Protein AF-A0A318N7M7-F1 (afdb_monomer_lite)

Organism: Frischella perrara (NCBI:txid1267021)

Radius of gyration: 21.68 Å; chains: 1; bounding box: 73×21×50 Å

pLDDT: mean 77.54, std 12.5, range [42.88, 92.88]

Sequence (132 aa):
MMSNSKFNSTCHQNKDKLSLMNWIRNLVVFAMLWLNIVLVYGVICAHTNELGQDEFYRFLFFLRYPVVIILNSLSLIVAILFSIVSCISLSKAIINRYPSFKSLQIGILIILMLAIGMISRQLFITALGYLG

InterPro domains:
  IPR034804 Fumarate reductase/succinate dehydrogenase, transmembrane subunit [G3DSA:1.20.1300.10] (13-130)
  IPR034804 Fumarate reductase/succinate dehydrogenase, transmembrane subunit [SSF81343] (23-86)

Secondary structure (DSSP, 8-state):
--SHHHHHHHHHHHHHHHHHHHHHHHHHHHHHHHHHHHHHHHHHHHHHHHTT-THHHHHHHHHTSHHHHHHHHHHHHHHHHHHHHHHHHHHHHHHHH-GGGHHHHHHHHHHHHHHHHHHHHHHHHHHHHT--

Foldseek 3Di:
DPPVVVVVVVVVVVVVVVVVVVVLVVVLVVLVVLVVVLVVLLVVQVVVVVVVDPSNVVSVVVCPPPVNVVSNVSSVVSVVVCVVVVLVVVLVVVCVVDVPCNVVSVVVSVVVVVVVVVVVVVVVVVVVVVVD

Structure (mmCIF, N/CA/C/O backbone):
data_AF-A0A318N7M7-F1
#
_entry.id   AF-A0A318N7M7-F1
#
loop_
_atom_site.group_PDB
_atom_site.id
_atom_site.type_symbol
_atom_site.label_atom_id
_atom_site.label_alt_id
_atom_site.label_comp_id
_atom_site.label_asym_id
_atom_site.label_entity_id
_atom_site.label_seq_id
_atom_site.pdbx_PDB_ins_code
_atom_site.Cartn_x
_atom_site.Cartn_y
_atom_site.Cartn_z
_atom_site.occupancy
_atom_site.B_iso_or_equiv
_atom_site.auth_seq_id
_atom_site.auth_comp_id
_atom_site.auth_asym_id
_atom_site.auth_atom_id
_atom_site.pdbx_PDB_model_num
ATOM 1 N N . MET A 1 1 ? -46.850 0.184 16.685 1.00 46.62 1 MET A N 1
ATOM 2 C CA . MET A 1 1 ? -46.403 -0.462 15.424 1.00 46.62 1 MET A CA 1
ATOM 3 C C . MET A 1 1 ? -45.131 0.169 14.818 1.00 46.62 1 MET A C 1
ATOM 5 O O . MET A 1 1 ? -44.931 0.088 13.617 1.00 46.62 1 MET A O 1
ATOM 9 N N . MET A 1 2 ? -44.209 0.730 15.619 1.00 48.03 2 MET A N 1
ATOM 10 C CA . MET A 1 2 ? -43.046 1.494 15.108 1.00 48.03 2 MET A CA 1
ATOM 11 C C . MET A 1 2 ? -41.689 0.765 15.242 1.00 48.03 2 MET A C 1
ATOM 13 O O . MET A 1 2 ? -40.643 1.356 14.999 1.00 48.03 2 MET A O 1
ATOM 17 N N . SER A 1 3 ? -41.698 -0.513 15.649 1.00 54.94 3 SER A N 1
ATOM 18 C CA . SER A 1 3 ? -40.482 -1.287 15.974 1.00 54.94 3 SER A CA 1
ATOM 19 C C . SER A 1 3 ? -39.918 -2.082 14.780 1.00 54.94 3 SER A C 1
ATOM 21 O O . SER A 1 3 ? -38.705 -2.164 14.604 1.00 54.94 3 SER A O 1
ATOM 23 N N . ASN A 1 4 ? -40.777 -2.597 13.890 1.00 52.12 4 ASN A N 1
ATOM 24 C CA . ASN A 1 4 ? -40.343 -3.468 12.786 1.00 52.12 4 ASN A CA 1
ATOM 25 C C . ASN A 1 4 ? -39.590 -2.738 11.662 1.00 52.12 4 ASN A C 1
ATOM 27 O O . ASN A 1 4 ? -38.697 -3.323 11.054 1.00 52.12 4 ASN A O 1
ATOM 31 N N . SER A 1 5 ? -39.888 -1.462 11.390 1.00 54.41 5 SER A N 1
ATOM 32 C CA . SER A 1 5 ? -39.215 -0.718 10.310 1.00 54.41 5 SER A CA 1
ATOM 33 C C . SER A 1 5 ? -37.763 -0.371 10.651 1.00 54.41 5 SER A C 1
ATOM 35 O O . SER A 1 5 ? -36.895 -0.446 9.785 1.00 54.41 5 SER A O 1
ATOM 37 N N . LYS A 1 6 ? -37.483 -0.048 11.922 1.00 50.66 6 LYS A N 1
ATOM 38 C CA . LYS A 1 6 ? -36.135 0.271 12.417 1.00 50.66 6 LYS A CA 1
ATOM 39 C C . LYS A 1 6 ? -35.245 -0.971 12.526 1.00 50.66 6 LYS A C 1
ATOM 41 O O . LYS A 1 6 ? -34.038 -0.870 12.349 1.00 50.66 6 LYS A O 1
ATOM 46 N N . PHE A 1 7 ? -35.844 -2.130 12.801 1.00 51.69 7 PHE A N 1
ATOM 47 C CA . PHE A 1 7 ? -35.142 -3.411 12.874 1.00 51.69 7 PHE A CA 1
ATOM 48 C C . PHE A 1 7 ? -34.792 -3.970 11.483 1.00 51.69 7 PHE A C 1
ATOM 50 O O . PHE A 1 7 ? -33.712 -4.522 11.281 1.00 51.69 7 PHE A O 1
ATOM 57 N N . ASN A 1 8 ? -35.668 -3.772 10.490 1.00 49.06 8 ASN A N 1
ATOM 58 C CA . ASN A 1 8 ? -35.389 -4.185 9.112 1.00 49.06 8 ASN A CA 1
ATOM 59 C C . ASN A 1 8 ? -34.297 -3.332 8.450 1.00 49.06 8 ASN A C 1
ATOM 61 O O . ASN A 1 8 ? -33.442 -3.869 7.746 1.00 49.06 8 ASN A O 1
ATOM 65 N N . SER A 1 9 ? -34.275 -2.019 8.701 1.00 50.75 9 SER A N 1
ATOM 66 C CA . SER A 1 9 ? -33.250 -1.131 8.139 1.00 50.75 9 SER A CA 1
ATOM 67 C C . SER A 1 9 ? -31.861 -1.367 8.741 1.00 50.75 9 SER A C 1
ATOM 69 O O . SER A 1 9 ? -30.873 -1.338 8.008 1.00 50.75 9 SER A O 1
ATOM 71 N N . THR A 1 10 ? -31.754 -1.693 10.035 1.00 54.38 10 THR A N 1
ATOM 72 C CA . THR A 1 10 ? -30.467 -2.067 10.650 1.00 54.38 10 THR A CA 1
ATOM 73 C C . THR A 1 10 ? -29.956 -3.426 10.174 1.00 54.38 10 THR A C 1
ATOM 75 O O . THR A 1 10 ? -28.748 -3.583 9.998 1.00 54.38 10 THR A O 1
ATOM 78 N N . CYS A 1 11 ? -30.838 -4.400 9.926 1.00 52.38 11 CYS A N 1
ATOM 79 C CA . CYS A 1 11 ? -30.446 -5.711 9.405 1.00 52.38 11 CYS A CA 1
ATOM 80 C C . CYS A 1 11 ? -29.905 -5.620 7.966 1.00 52.38 11 CYS A C 1
ATOM 82 O O . CYS A 1 11 ? -28.859 -6.201 7.665 1.00 52.38 11 CYS A O 1
ATOM 84 N N . HIS A 1 12 ? -30.557 -4.828 7.106 1.00 53.88 12 HIS A N 1
ATOM 85 C CA . HIS A 1 12 ? -30.113 -4.608 5.726 1.00 53.88 12 HIS A CA 1
ATOM 86 C C . HIS A 1 12 ? -28.763 -3.876 5.676 1.00 53.88 12 HIS A C 1
ATOM 88 O O . HIS A 1 12 ? -27.813 -4.374 5.075 1.00 53.88 12 HIS A O 1
ATOM 94 N N . GLN A 1 13 ? -28.618 -2.777 6.430 1.00 58.62 13 GLN A N 1
ATOM 95 C CA . GLN A 1 13 ? -27.350 -2.041 6.497 1.00 58.62 13 GLN A CA 1
ATOM 96 C C . GLN A 1 13 ? -26.188 -2.870 7.060 1.00 58.62 13 GLN A C 1
ATOM 98 O O . GLN A 1 13 ? -25.040 -2.679 6.657 1.00 58.62 13 GLN A O 1
ATOM 103 N N . ASN A 1 14 ? -26.454 -3.799 7.981 1.00 59.66 14 ASN A N 1
ATOM 104 C CA . ASN A 1 14 ? -25.419 -4.676 8.524 1.00 59.66 14 ASN A CA 1
ATOM 105 C C . ASN A 1 14 ? -24.967 -5.733 7.496 1.00 59.66 14 ASN A C 1
ATOM 107 O O . ASN A 1 14 ? -23.773 -6.006 7.380 1.00 59.66 14 ASN A O 1
ATOM 111 N N . LYS A 1 15 ? -25.893 -6.260 6.682 1.00 61.69 15 LYS A N 1
ATOM 112 C CA . LYS A 1 15 ? -25.579 -7.161 5.559 1.00 61.69 15 LYS A CA 1
ATOM 113 C C . LYS A 1 15 ? -24.742 -6.475 4.479 1.00 61.69 15 LYS A C 1
ATOM 115 O O . LYS A 1 15 ? -23.734 -7.036 4.051 1.00 61.69 15 LYS A O 1
ATOM 120 N N . ASP A 1 16 ? -25.108 -5.255 4.097 1.00 64.12 16 ASP A N 1
ATOM 121 C CA . ASP A 1 16 ? -24.405 -4.491 3.060 1.00 64.12 16 ASP A CA 1
ATOM 122 C C . ASP A 1 16 ? -22.988 -4.107 3.516 1.00 64.12 16 ASP A C 1
ATOM 124 O O . ASP A 1 16 ? -22.016 -4.230 2.769 1.00 64.12 16 ASP A O 1
ATOM 128 N N . LYS A 1 17 ? -22.836 -3.747 4.797 1.00 67.31 17 LYS A N 1
ATOM 129 C CA . LYS A 1 17 ? -21.535 -3.451 5.406 1.00 67.31 17 LYS A CA 1
ATOM 130 C C . LYS A 1 17 ? -20.636 -4.687 5.519 1.00 67.31 17 LYS A C 1
ATOM 132 O O . LYS A 1 17 ? -19.436 -4.587 5.270 1.00 67.31 17 LYS A O 1
ATOM 137 N N . LEU A 1 18 ? -21.197 -5.846 5.874 1.00 70.00 18 LEU A N 1
ATOM 138 C CA . LEU A 1 18 ? -20.464 -7.116 5.926 1.00 70.00 18 LEU A CA 1
ATOM 139 C C . LEU A 1 18 ? -20.028 -7.568 4.520 1.00 70.00 18 LEU A C 1
ATOM 141 O O . LEU A 1 18 ? -18.898 -8.022 4.344 1.00 70.00 18 LEU A O 1
ATOM 145 N N . SER A 1 19 ? -20.892 -7.375 3.518 1.00 74.25 19 SER A N 1
ATOM 146 C CA . SER A 1 19 ? -20.601 -7.649 2.105 1.00 74.25 19 SER A CA 1
ATOM 147 C C . SER A 1 19 ? -19.462 -6.772 1.571 1.00 74.25 19 SER A C 1
ATOM 149 O O . SER A 1 19 ? -18.491 -7.288 1.014 1.00 74.25 19 SER A O 1
ATOM 151 N N . LEU A 1 20 ? -19.510 -5.459 1.827 1.00 74.00 20 LEU A N 1
ATOM 152 C CA . LEU A 1 20 ? -18.443 -4.526 1.447 1.00 74.00 20 LEU A CA 1
ATOM 153 C C . LEU A 1 20 ? -17.108 -4.860 2.119 1.00 74.00 20 LEU A C 1
ATOM 155 O O . LEU A 1 20 ? -16.061 -4.797 1.480 1.00 74.00 20 LEU A O 1
ATOM 159 N N . MET A 1 21 ? -17.125 -5.255 3.393 1.00 73.06 21 MET A N 1
ATOM 160 C CA . MET A 1 21 ? -15.905 -5.612 4.117 1.00 73.06 21 MET A CA 1
ATOM 161 C C . MET A 1 21 ? -15.244 -6.876 3.548 1.00 73.06 21 MET A C 1
ATOM 163 O O . MET A 1 21 ? -14.019 -6.925 3.440 1.00 73.06 21 MET A O 1
ATOM 167 N N . ASN A 1 22 ? -16.036 -7.864 3.122 1.00 80.06 22 ASN A N 1
ATOM 168 C CA . ASN A 1 22 ? -15.524 -9.047 2.427 1.00 80.06 22 ASN A CA 1
ATOM 169 C C . ASN A 1 22 ? -14.941 -8.697 1.051 1.00 80.06 22 ASN A C 1
ATOM 171 O O . ASN A 1 22 ? -13.865 -9.182 0.703 1.00 80.06 22 ASN A O 1
ATOM 175 N N . TRP A 1 23 ? -15.598 -7.809 0.303 1.00 80.81 23 TRP A N 1
ATOM 176 C CA . TRP A 1 23 ? -15.083 -7.304 -0.971 1.00 80.81 23 TRP A CA 1
ATOM 177 C C . TRP A 1 23 ? -13.742 -6.584 -0.818 1.00 80.81 23 TRP A C 1
ATOM 179 O O . TRP A 1 23 ? -12.789 -6.903 -1.527 1.00 80.81 23 TRP A O 1
ATOM 189 N N . ILE A 1 24 ? -13.635 -5.670 0.150 1.00 79.88 24 ILE A N 1
ATOM 190 C CA . ILE A 1 24 ? -12.383 -4.964 0.456 1.00 79.88 24 ILE A CA 1
ATOM 191 C C . ILE A 1 24 ? -11.290 -5.971 0.819 1.00 79.88 24 ILE A C 1
ATOM 193 O O . ILE A 1 24 ? -10.175 -5.872 0.320 1.00 79.88 24 ILE A O 1
ATOM 197 N N . ARG A 1 25 ? -11.603 -6.979 1.639 1.00 80.50 25 ARG A N 1
ATOM 198 C CA . ARG A 1 25 ? -10.631 -7.999 2.049 1.00 80.50 25 ARG A CA 1
ATOM 199 C C . ARG A 1 25 ? -10.102 -8.816 0.865 1.00 80.50 25 ARG A C 1
ATOM 201 O O . ARG A 1 25 ? -8.906 -9.081 0.814 1.00 80.50 25 ARG A O 1
ATOM 208 N N . ASN A 1 26 ? -10.949 -9.152 -0.106 1.00 84.75 26 ASN A N 1
ATOM 209 C CA . ASN A 1 26 ? -10.521 -9.841 -1.327 1.00 84.75 26 ASN A CA 1
ATOM 210 C C . ASN A 1 26 ? -9.656 -8.942 -2.224 1.00 84.75 26 ASN A C 1
ATOM 212 O O . ASN A 1 26 ? -8.631 -9.390 -2.737 1.00 84.75 26 ASN A O 1
ATOM 216 N N . LEU A 1 27 ? -10.017 -7.662 -2.362 1.00 85.75 27 LEU A N 1
ATOM 217 C CA . LEU A 1 27 ? -9.207 -6.683 -3.096 1.00 85.75 27 LEU A CA 1
ATOM 218 C C . LEU A 1 27 ? -7.830 -6.479 -2.457 1.00 85.75 27 LEU A C 1
ATOM 220 O O . LEU A 1 27 ? -6.846 -6.309 -3.168 1.00 85.75 27 LEU A O 1
ATOM 224 N N . VAL A 1 28 ? -7.740 -6.543 -1.127 1.00 87.62 28 VAL A N 1
ATOM 225 C CA . VAL A 1 28 ? -6.462 -6.472 -0.403 1.00 87.62 28 VAL A CA 1
ATOM 226 C C . VAL A 1 28 ? -5.575 -7.658 -0.736 1.00 87.62 28 VAL A C 1
ATOM 228 O O . VAL A 1 28 ? -4.392 -7.462 -0.981 1.00 87.62 28 VAL A O 1
ATOM 231 N N . VAL A 1 29 ? -6.124 -8.874 -0.776 1.00 88.06 29 VAL A N 1
ATOM 232 C CA . VAL A 1 29 ? -5.349 -10.065 -1.161 1.00 88.06 29 VAL A CA 1
ATOM 233 C C . VAL A 1 29 ? -4.797 -9.903 -2.576 1.00 88.06 29 VAL A C 1
ATOM 235 O O . VAL A 1 29 ? -3.615 -10.155 -2.797 1.00 88.06 29 VAL A O 1
ATOM 238 N N . PHE A 1 30 ? -5.615 -9.412 -3.510 1.00 89.44 30 PHE A N 1
ATOM 239 C CA . PHE A 1 30 ? -5.172 -9.124 -4.873 1.00 89.44 30 PHE A CA 1
ATOM 240 C C . PHE A 1 30 ? -4.061 -8.062 -4.914 1.00 89.44 30 PHE A C 1
ATOM 242 O O . PHE A 1 30 ? -3.015 -8.294 -5.516 1.00 89.44 30 PHE A O 1
ATOM 249 N N . ALA A 1 31 ? -4.250 -6.930 -4.232 1.00 89.69 31 ALA A N 1
ATOM 250 C CA . ALA A 1 31 ? -3.266 -5.850 -4.168 1.00 89.69 31 ALA A CA 1
ATOM 251 C C . ALA A 1 31 ? -1.938 -6.305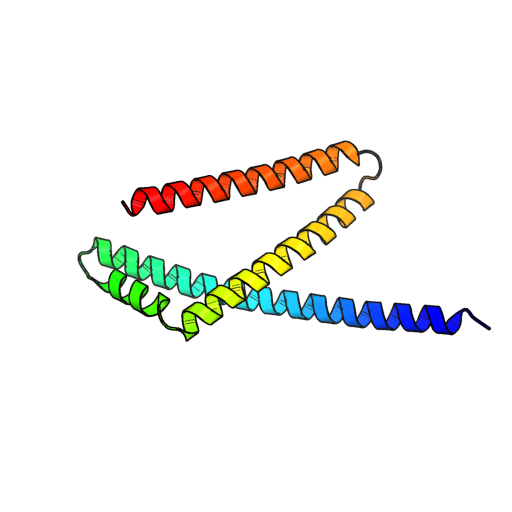 -3.541 1.00 89.69 31 ALA A C 1
ATOM 253 O O . ALA A 1 31 ? -0.864 -5.991 -4.049 1.00 89.69 31 ALA A O 1
ATOM 254 N N . MET A 1 32 ? -2.000 -7.083 -2.459 1.00 88.00 32 MET A N 1
ATOM 255 C CA . MET A 1 32 ? -0.816 -7.627 -1.792 1.00 88.00 32 MET A CA 1
ATOM 256 C C . MET A 1 32 ? -0.061 -8.606 -2.687 1.00 88.00 32 MET A C 1
ATOM 258 O O . MET A 1 32 ? 1.166 -8.565 -2.728 1.00 88.00 32 MET A O 1
ATOM 262 N N . LEU A 1 33 ? -0.778 -9.462 -3.420 1.00 92.00 33 LEU A N 1
ATOM 263 C CA . LEU A 1 33 ? -0.178 -10.412 -4.353 1.00 92.00 33 LEU A CA 1
ATOM 264 C C . LEU A 1 33 ? 0.475 -9.686 -5.536 1.00 92.00 33 LEU A C 1
ATOM 266 O O . LEU A 1 33 ? 1.610 -10.000 -5.887 1.00 92.00 33 LEU A O 1
ATOM 270 N N . TRP A 1 34 ? -0.193 -8.670 -6.088 1.00 92.00 34 TRP A N 1
ATOM 271 C CA . TRP A 1 34 ? 0.365 -7.808 -7.132 1.00 92.00 34 TRP A CA 1
ATOM 272 C C . TRP A 1 34 ? 1.663 -7.131 -6.680 1.00 92.00 34 TRP A C 1
ATOM 274 O O . TRP A 1 34 ? 2.688 -7.252 -7.351 1.00 92.00 34 TRP A O 1
ATOM 284 N N . LEU A 1 35 ? 1.649 -6.474 -5.515 1.00 91.06 35 LEU A N 1
ATOM 285 C CA . LEU A 1 35 ? 2.843 -5.828 -4.972 1.00 91.06 35 LEU A CA 1
ATOM 286 C C . LEU A 1 35 ? 3.973 -6.833 -4.729 1.00 91.06 35 LEU A C 1
ATOM 288 O O . LEU A 1 35 ? 5.122 -6.515 -5.017 1.00 91.06 35 LEU A O 1
ATOM 292 N N . ASN A 1 36 ? 3.665 -8.048 -4.264 1.00 92.88 36 ASN A N 1
ATOM 293 C CA . ASN A 1 36 ? 4.673 -9.092 -4.078 1.00 92.88 36 ASN A CA 1
ATOM 294 C C . ASN A 1 36 ? 5.352 -9.479 -5.399 1.00 92.88 36 ASN A C 1
ATOM 296 O O . ASN A 1 36 ? 6.574 -9.570 -5.449 1.00 92.88 36 ASN A O 1
ATOM 300 N N . ILE A 1 37 ? 4.580 -9.640 -6.479 1.00 92.12 37 ILE A N 1
ATOM 301 C CA . ILE A 1 37 ? 5.124 -9.933 -7.814 1.00 92.12 37 ILE A CA 1
ATOM 302 C C . ILE A 1 37 ? 6.044 -8.800 -8.280 1.00 92.12 37 ILE A C 1
ATOM 304 O O . ILE A 1 37 ? 7.156 -9.064 -8.733 1.00 92.12 37 ILE A O 1
ATOM 308 N N . VAL A 1 38 ? 5.609 -7.543 -8.137 1.00 91.81 38 VAL A N 1
ATOM 309 C CA . VAL A 1 38 ? 6.413 -6.370 -8.522 1.00 91.81 38 VAL A CA 1
ATOM 310 C C . VAL A 1 38 ? 7.703 -6.290 -7.700 1.00 91.81 38 VAL A C 1
ATOM 312 O O . VAL A 1 38 ? 8.760 -6.005 -8.259 1.00 91.81 38 VAL A O 1
ATOM 315 N N . LEU A 1 39 ? 7.642 -6.581 -6.396 1.00 90.25 39 LEU A N 1
ATOM 316 C CA . LEU A 1 39 ? 8.815 -6.623 -5.520 1.00 90.25 39 LEU A CA 1
ATOM 317 C C . LEU A 1 39 ? 9.790 -7.733 -5.914 1.00 90.25 39 LEU A C 1
ATOM 319 O O . LEU A 1 39 ? 10.979 -7.462 -6.045 1.00 90.25 39 LEU A O 1
ATOM 323 N N . VAL A 1 40 ? 9.308 -8.958 -6.131 1.00 92.31 40 VAL A N 1
ATOM 324 C CA . VAL A 1 40 ? 10.156 -10.082 -6.557 1.00 92.31 40 VAL A CA 1
ATOM 325 C C . VAL A 1 40 ? 10.816 -9.775 -7.898 1.00 92.31 40 VAL A C 1
ATOM 327 O O . VAL A 1 40 ? 12.017 -9.983 -8.045 1.00 92.31 40 VAL A O 1
ATOM 330 N N . TYR A 1 41 ? 10.067 -9.215 -8.851 1.00 89.38 41 TYR A N 1
ATOM 331 C CA . TYR A 1 41 ? 10.625 -8.784 -10.130 1.00 89.38 41 TYR A CA 1
ATOM 332 C C . TYR A 1 41 ? 11.724 -7.725 -9.943 1.00 89.38 41 TYR A C 1
ATOM 334 O O . TYR A 1 41 ? 12.805 -7.856 -10.513 1.00 89.38 41 TYR A O 1
ATOM 342 N N . GLY A 1 42 ? 11.499 -6.739 -9.071 1.00 87.19 42 GLY A N 1
ATOM 343 C CA . GLY A 1 42 ? 12.501 -5.730 -8.728 1.00 87.19 42 GLY A CA 1
ATOM 344 C C . GLY A 1 42 ? 13.760 -6.306 -8.080 1.00 87.19 42 GLY A C 1
ATOM 345 O O . GLY A 1 42 ? 14.861 -5.907 -8.447 1.00 87.19 42 GLY A O 1
ATOM 346 N N . VAL A 1 43 ? 13.620 -7.270 -7.162 1.00 87.81 43 VAL A N 1
ATOM 347 C CA . VAL A 1 43 ? 14.757 -7.946 -6.509 1.00 87.81 43 VAL A CA 1
ATOM 348 C C . VAL A 1 43 ? 15.579 -8.740 -7.520 1.00 87.81 43 VAL A C 1
ATOM 350 O O . VAL A 1 43 ? 16.805 -8.656 -7.499 1.00 87.81 43 VAL A O 1
ATOM 353 N N . ILE A 1 44 ? 14.925 -9.467 -8.432 1.00 87.19 44 ILE A N 1
ATOM 354 C CA . ILE A 1 44 ? 15.616 -10.209 -9.495 1.00 87.19 44 ILE A CA 1
ATOM 355 C C . ILE A 1 44 ? 16.417 -9.238 -10.372 1.00 87.19 44 ILE A C 1
ATOM 357 O O . ILE A 1 44 ? 17.609 -9.452 -10.574 1.00 87.19 44 ILE A O 1
ATOM 361 N N . CYS A 1 45 ? 15.796 -8.144 -10.826 1.00 84.75 45 CYS A N 1
ATOM 362 C CA . CYS A 1 45 ? 16.460 -7.138 -11.658 1.00 84.75 45 CYS A CA 1
ATOM 363 C C . CYS A 1 45 ? 17.597 -6.399 -10.929 1.00 84.75 45 CYS A C 1
ATOM 365 O O . CYS A 1 45 ? 18.602 -6.051 -11.549 1.00 84.75 45 CYS A O 1
ATOM 367 N N . ALA A 1 46 ? 17.457 -6.154 -9.622 1.00 81.31 46 ALA A N 1
ATOM 368 C CA . ALA A 1 46 ? 18.507 -5.554 -8.803 1.00 81.31 46 ALA A CA 1
ATOM 369 C C . ALA A 1 46 ? 19.710 -6.495 -8.655 1.00 81.31 46 ALA A C 1
ATOM 371 O O . ALA A 1 46 ? 20.844 -6.066 -8.847 1.00 81.31 46 ALA A O 1
ATOM 372 N N . HIS A 1 47 ? 19.471 -7.783 -8.400 1.00 80.56 47 HIS A N 1
ATOM 373 C CA . HIS A 1 47 ? 20.548 -8.758 -8.250 1.00 80.56 47 HIS A CA 1
ATOM 374 C C . HIS A 1 47 ? 21.312 -8.998 -9.562 1.00 80.56 47 HIS A C 1
ATOM 376 O O . HIS A 1 47 ? 22.533 -9.119 -9.564 1.00 80.56 47 HIS A O 1
ATOM 382 N N . THR A 1 48 ? 20.626 -8.986 -10.710 1.00 75.56 48 THR A N 1
ATOM 383 C CA . THR A 1 48 ? 21.295 -9.064 -12.022 1.00 75.56 48 THR A CA 1
ATOM 384 C C . THR A 1 48 ? 22.130 -7.821 -12.350 1.00 75.56 48 THR A C 1
ATOM 386 O O . THR A 1 48 ? 23.100 -7.918 -13.098 1.00 75.56 48 THR A O 1
ATOM 389 N N . ASN A 1 49 ? 21.804 -6.663 -11.768 1.00 65.75 49 ASN A N 1
ATOM 390 C CA . ASN A 1 49 ? 22.570 -5.428 -11.954 1.00 65.75 49 ASN A CA 1
ATOM 391 C C . ASN A 1 49 ? 23.890 -5.423 -11.174 1.00 65.75 49 ASN A C 1
ATOM 393 O O . ASN A 1 49 ? 24.893 -4.915 -11.667 1.00 65.75 49 ASN A O 1
ATOM 397 N N . GLU A 1 50 ? 23.940 -6.079 -10.012 1.00 64.12 50 GLU A N 1
ATOM 398 C CA . GLU A 1 50 ? 25.200 -6.324 -9.287 1.00 64.12 50 GLU A CA 1
ATOM 399 C C . GLU A 1 50 ? 26.179 -7.192 -10.097 1.00 64.12 50 GLU A C 1
ATOM 401 O O . GLU A 1 50 ? 27.392 -7.094 -9.928 1.00 64.12 50 GLU A O 1
ATOM 406 N N . LEU A 1 51 ? 25.655 -8.003 -11.023 1.00 66.56 51 LEU A N 1
ATOM 407 C CA . LEU A 1 51 ? 26.425 -8.831 -11.955 1.00 66.56 51 LEU A CA 1
ATOM 408 C C . LEU A 1 51 ? 26.826 -8.082 -13.245 1.00 66.56 51 LEU A C 1
ATOM 410 O O . LEU A 1 51 ? 27.392 -8.693 -14.151 1.00 66.56 51 LEU A O 1
ATOM 414 N N . GLY A 1 52 ? 26.560 -6.772 -13.333 1.00 62.09 52 GLY A N 1
ATOM 415 C CA . GLY A 1 52 ? 26.965 -5.912 -14.451 1.00 62.09 52 GLY A CA 1
ATOM 416 C C . GLY A 1 52 ? 25.984 -5.853 -15.628 1.00 62.09 52 GLY A C 1
ATOM 417 O O . GLY A 1 52 ? 26.393 -5.475 -16.725 1.00 62.09 52 GLY A O 1
ATOM 418 N N . GLN A 1 53 ? 24.714 -6.236 -15.440 1.00 62.66 53 GLN A N 1
ATOM 419 C CA . GLN A 1 53 ? 23.668 -6.127 -16.469 1.00 62.66 53 GLN A CA 1
ATOM 420 C C . GLN A 1 53 ? 22.692 -4.972 -16.191 1.00 62.66 53 GLN A C 1
ATOM 422 O O . GLN A 1 53 ? 22.080 -4.921 -15.129 1.00 62.66 53 GLN A O 1
ATOM 427 N N . ASP A 1 54 ? 22.424 -4.124 -17.190 1.00 72.88 54 ASP A N 1
ATOM 428 C CA . ASP A 1 54 ? 21.523 -2.952 -17.104 1.00 72.88 54 ASP A CA 1
ATOM 429 C C . ASP A 1 54 ? 20.014 -3.281 -16.927 1.00 72.88 54 ASP A C 1
ATOM 431 O O . ASP A 1 54 ? 19.135 -2.440 -17.142 1.00 72.88 54 ASP A O 1
ATOM 435 N N . GLU A 1 55 ? 19.662 -4.498 -16.509 1.00 75.88 55 GLU A N 1
ATOM 436 C CA . GLU A 1 55 ? 18.276 -4.968 -16.349 1.00 75.88 55 GLU A CA 1
ATOM 437 C C . GLU A 1 55 ? 17.504 -4.207 -15.252 1.00 75.88 55 GLU A C 1
ATOM 439 O O . GLU A 1 55 ? 16.273 -4.123 -15.291 1.00 75.88 55 GLU A O 1
ATOM 444 N N . PHE A 1 56 ? 18.198 -3.559 -14.309 1.00 77.50 56 PHE A N 1
ATOM 445 C CA . PHE A 1 56 ? 17.550 -2.688 -13.323 1.00 77.50 56 PHE A CA 1
ATOM 446 C C . PHE A 1 56 ? 16.892 -1.456 -13.965 1.00 77.50 56 PHE A C 1
ATOM 448 O O . PHE A 1 56 ? 15.799 -1.048 -13.563 1.00 77.50 56 PHE A O 1
ATOM 455 N N . TYR A 1 57 ? 17.484 -0.894 -15.024 1.00 79.00 57 TYR A N 1
ATOM 456 C CA . TYR A 1 57 ? 16.862 0.214 -15.755 1.00 79.00 57 TYR A CA 1
ATOM 457 C C . TYR A 1 57 ? 15.578 -0.225 -16.458 1.00 79.00 57 TYR A C 1
ATOM 459 O O . TYR A 1 57 ? 14.602 0.527 -16.505 1.00 79.00 57 TYR A O 1
ATOM 467 N N . ARG A 1 58 ? 15.533 -1.466 -16.948 1.00 82.69 58 ARG A N 1
ATOM 468 C CA . ARG A 1 58 ? 14.339 -2.046 -17.570 1.00 82.69 58 ARG A CA 1
ATOM 469 C C . ARG A 1 58 ? 13.194 -2.202 -16.568 1.00 82.69 58 ARG A C 1
ATOM 471 O O . ARG A 1 58 ? 12.049 -1.897 -16.905 1.00 82.69 58 ARG A O 1
ATOM 478 N N . PHE A 1 59 ? 13.504 -2.567 -15.324 1.00 86.56 59 PHE A N 1
ATOM 479 C CA . PHE A 1 59 ? 12.540 -2.560 -14.222 1.00 86.56 59 PHE A CA 1
ATOM 480 C C . PHE A 1 59 ? 12.008 -1.149 -13.914 1.00 86.56 59 PHE A C 1
ATOM 482 O O . PHE A 1 59 ? 10.798 -0.960 -13.772 1.00 86.56 59 PHE A O 1
ATOM 489 N N . LEU A 1 60 ? 12.875 -0.131 -13.884 1.00 84.62 60 LEU A N 1
ATOM 490 C CA . LEU A 1 60 ? 12.447 1.262 -13.694 1.00 84.62 60 LEU A CA 1
ATOM 491 C C . LEU A 1 60 ? 11.537 1.757 -14.829 1.00 84.62 60 LEU A C 1
ATOM 493 O O . LEU A 1 60 ? 10.557 2.461 -14.576 1.00 84.62 60 LEU A O 1
ATOM 497 N N . PHE A 1 61 ? 11.814 1.368 -16.075 1.00 86.00 61 PHE A N 1
ATOM 498 C CA . PHE A 1 61 ? 10.929 1.656 -17.207 1.00 86.00 61 PHE A CA 1
ATOM 499 C C . PHE A 1 61 ? 9.589 0.921 -17.103 1.00 86.00 61 PHE A C 1
ATOM 501 O O . PHE A 1 61 ? 8.550 1.510 -17.399 1.00 86.00 61 PHE A O 1
ATOM 508 N N . PHE A 1 62 ? 9.587 -0.326 -16.628 1.00 89.00 62 PHE A N 1
ATOM 509 C CA . PHE A 1 62 ? 8.362 -1.073 -16.349 1.00 89.00 62 PHE A CA 1
ATOM 510 C C . PHE A 1 62 ? 7.501 -0.384 -15.277 1.00 89.00 62 PHE A C 1
ATOM 512 O O . PHE A 1 62 ? 6.299 -0.224 -15.464 1.00 89.00 62 PHE A O 1
ATOM 519 N N . LEU A 1 63 ? 8.104 0.115 -14.195 1.00 88.31 63 LEU A N 1
ATOM 520 C CA . LEU A 1 63 ? 7.399 0.870 -13.149 1.00 88.31 63 LEU A CA 1
ATOM 521 C C . LEU A 1 63 ? 6.758 2.170 -13.654 1.00 88.31 63 LEU A C 1
ATOM 523 O O . LEU A 1 63 ? 5.747 2.606 -13.105 1.00 88.31 63 LEU A O 1
ATOM 527 N N . ARG A 1 64 ? 7.329 2.789 -14.694 1.00 89.75 64 ARG A N 1
ATOM 528 C CA . ARG A 1 64 ? 6.800 4.014 -15.316 1.00 89.75 64 ARG A CA 1
ATOM 529 C C . ARG A 1 64 ? 5.627 3.765 -16.263 1.00 89.75 64 ARG A C 1
ATOM 531 O O . ARG A 1 64 ? 5.016 4.735 -16.712 1.00 89.75 64 ARG A O 1
ATOM 538 N N . TYR A 1 65 ? 5.289 2.513 -16.577 1.00 90.69 65 TYR A N 1
ATOM 539 C CA . TYR A 1 65 ? 4.132 2.243 -17.425 1.00 90.69 65 TYR A CA 1
ATOM 540 C C . TYR A 1 65 ? 2.844 2.745 -16.757 1.00 90.69 65 TYR A C 1
ATOM 542 O O . TYR A 1 65 ? 2.608 2.439 -15.586 1.00 90.69 65 TYR A O 1
ATOM 550 N N . PRO A 1 66 ? 1.956 3.446 -17.490 1.00 88.25 66 PRO A N 1
ATOM 551 C CA . PRO A 1 66 ? 0.753 4.048 -16.911 1.00 88.25 66 PRO A CA 1
ATOM 552 C C . PRO A 1 66 ? -0.148 3.008 -16.236 1.00 88.25 66 PRO A C 1
ATOM 554 O O . PRO A 1 66 ? -0.708 3.267 -15.176 1.00 88.25 66 PRO A O 1
ATOM 557 N N . VAL A 1 67 ? -0.227 1.801 -16.802 1.00 90.88 67 VAL A N 1
ATOM 558 C CA . VAL A 1 67 ? -0.983 0.681 -16.223 1.00 90.88 67 VAL A CA 1
ATOM 559 C C . VAL A 1 67 ? -0.406 0.257 -14.869 1.00 90.88 67 VAL A C 1
ATOM 561 O O . VAL A 1 67 ? -1.154 0.067 -13.912 1.00 90.88 67 VAL A O 1
ATOM 564 N N . VAL A 1 68 ? 0.921 0.152 -14.764 1.00 91.12 68 VAL A N 1
ATOM 565 C CA . VAL A 1 68 ? 1.613 -0.249 -13.530 1.00 91.12 68 VAL A CA 1
ATOM 566 C C . VAL A 1 68 ? 1.472 0.829 -12.457 1.00 91.12 68 VAL A C 1
ATOM 568 O O . VAL A 1 68 ? 1.195 0.506 -11.304 1.00 91.12 68 VAL A O 1
ATOM 571 N N . ILE A 1 69 ? 1.568 2.108 -12.838 1.00 90.25 69 ILE A N 1
ATOM 572 C CA . ILE A 1 69 ? 1.325 3.243 -11.937 1.00 90.25 69 ILE A CA 1
ATOM 573 C C . ILE A 1 69 ? -0.092 3.164 -11.361 1.00 90.25 69 ILE A C 1
ATOM 575 O O . ILE A 1 69 ? -0.250 3.212 -10.144 1.00 90.25 69 ILE A O 1
ATOM 579 N N . ILE A 1 70 ? -1.111 2.976 -12.207 1.00 91.75 70 ILE A N 1
ATOM 580 C CA . ILE A 1 70 ? -2.510 2.871 -11.765 1.00 91.75 70 ILE A CA 1
ATOM 581 C C . ILE A 1 70 ? -2.692 1.696 -10.798 1.00 91.75 70 ILE A C 1
ATOM 583 O O . ILE A 1 70 ? -3.299 1.867 -9.741 1.00 91.75 70 ILE A O 1
ATOM 587 N N . LEU A 1 71 ? -2.146 0.519 -11.116 1.00 90.38 71 LEU A N 1
ATOM 588 C CA . LEU A 1 71 ? -2.247 -0.664 -10.255 1.00 90.38 71 LEU A CA 1
ATOM 589 C C . LEU A 1 71 ? -1.531 -0.473 -8.913 1.00 90.38 71 LEU A C 1
ATOM 591 O O . LEU A 1 71 ? -2.061 -0.872 -7.874 1.00 90.38 71 LEU A O 1
ATOM 595 N N . ASN A 1 72 ? -0.369 0.181 -8.904 1.00 90.81 72 ASN A N 1
ATOM 596 C CA . ASN A 1 72 ? 0.363 0.492 -7.677 1.00 90.81 72 ASN A CA 1
ATOM 597 C C . ASN A 1 72 ? -0.382 1.527 -6.823 1.00 90.81 72 ASN A C 1
ATOM 599 O O . ASN A 1 72 ? -0.524 1.336 -5.615 1.00 90.81 72 ASN A O 1
ATOM 603 N N . SER A 1 73 ? -0.926 2.584 -7.434 1.00 89.88 73 SER A N 1
ATOM 604 C CA . SER A 1 73 ? -1.758 3.570 -6.735 1.00 89.88 73 SER A CA 1
ATOM 605 C C . SER A 1 73 ? -3.030 2.942 -6.164 1.00 89.88 73 SER A C 1
ATOM 607 O O . SER A 1 73 ? -3.376 3.197 -5.011 1.00 89.88 73 SER A O 1
ATOM 609 N N . LEU A 1 74 ? -3.701 2.076 -6.928 1.00 90.06 74 LEU A N 1
ATOM 610 C CA . LEU A 1 74 ? -4.880 1.351 -6.461 1.00 90.06 74 LEU A CA 1
ATOM 611 C C . LEU A 1 74 ? -4.531 0.431 -5.286 1.00 90.06 74 LEU A C 1
ATOM 613 O O . LEU A 1 74 ? -5.238 0.424 -4.279 1.00 90.06 74 LEU A O 1
ATOM 617 N N . SER A 1 75 ? -3.409 -0.286 -5.380 1.00 90.06 75 SER A N 1
ATOM 618 C CA . SER A 1 75 ? -2.911 -1.149 -4.305 1.00 90.06 75 SER A CA 1
ATOM 619 C C . SER A 1 75 ? -2.641 -0.358 -3.023 1.00 90.06 75 SER A C 1
ATOM 621 O O . SER A 1 75 ? -2.999 -0.805 -1.934 1.00 90.06 75 SER A O 1
ATOM 623 N N . LEU A 1 76 ? -2.086 0.850 -3.148 1.00 88.75 76 LEU A N 1
ATOM 624 C CA . LEU A 1 76 ? -1.828 1.743 -2.022 1.00 88.75 76 LEU A CA 1
ATOM 625 C C . LEU A 1 76 ? -3.124 2.242 -1.364 1.00 88.75 76 LEU A C 1
ATOM 627 O O . LEU A 1 76 ? -3.249 2.186 -0.141 1.00 88.75 76 LEU A O 1
ATOM 631 N N . ILE A 1 77 ? -4.119 2.659 -2.153 1.00 88.94 77 ILE A N 1
ATOM 632 C CA . ILE A 1 77 ? -5.435 3.071 -1.633 1.00 88.94 77 ILE A CA 1
ATOM 633 C C . ILE A 1 77 ? -6.096 1.914 -0.874 1.00 88.94 77 ILE A C 1
ATOM 635 O O . ILE A 1 77 ? -6.572 2.093 0.249 1.00 88.94 77 ILE A O 1
ATOM 639 N N . VAL A 1 78 ? -6.089 0.712 -1.455 1.00 88.94 78 VAL A N 1
ATOM 640 C CA . VAL A 1 78 ? -6.664 -0.492 -0.842 1.00 88.94 78 VAL A CA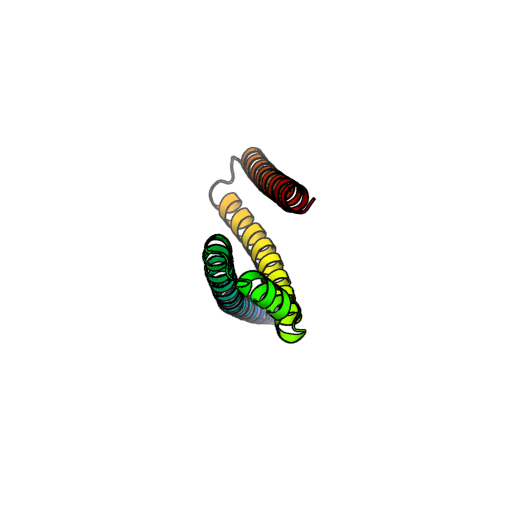 1
ATOM 641 C C . VAL A 1 78 ? -5.945 -0.850 0.464 1.00 88.94 78 VAL A C 1
ATOM 643 O O . VAL A 1 78 ? -6.608 -1.148 1.461 1.00 88.94 78 VAL A O 1
ATOM 646 N N . ALA A 1 79 ? -4.613 -0.760 0.503 1.00 86.31 79 ALA A N 1
ATOM 647 C CA . ALA A 1 79 ? -3.825 -1.020 1.707 1.00 86.31 79 ALA A CA 1
ATOM 648 C C . ALA A 1 79 ? -4.133 -0.021 2.837 1.00 86.31 79 ALA A C 1
ATOM 650 O O . ALA A 1 79 ? -4.300 -0.427 3.990 1.00 86.31 79 ALA A O 1
ATOM 651 N N . ILE A 1 80 ? -4.274 1.272 2.518 1.00 85.94 80 ILE A N 1
ATOM 652 C CA . ILE A 1 80 ? -4.640 2.311 3.495 1.00 85.94 80 ILE A CA 1
ATOM 653 C C . ILE A 1 80 ? -6.041 2.054 4.052 1.00 85.94 80 ILE A C 1
ATOM 655 O O . ILE A 1 80 ? -6.226 2.032 5.271 1.00 85.94 80 ILE A O 1
ATOM 659 N N . LEU A 1 81 ? -7.023 1.811 3.180 1.00 84.50 81 LEU A N 1
ATOM 660 C CA . LEU A 1 81 ? -8.397 1.528 3.596 1.00 84.50 81 LEU A CA 1
ATOM 661 C C . LEU A 1 81 ? -8.461 0.298 4.505 1.00 84.50 81 LEU A C 1
ATOM 663 O O . LEU A 1 81 ? -9.101 0.332 5.558 1.00 84.50 81 LEU A O 1
ATOM 667 N N . PHE A 1 82 ? -7.754 -0.770 4.140 1.00 85.62 82 PHE A N 1
ATOM 668 C CA . PHE A 1 82 ? -7.675 -1.977 4.952 1.00 85.62 82 PHE A CA 1
ATOM 669 C C . PHE A 1 82 ? -7.010 -1.739 6.305 1.00 85.62 82 PHE A C 1
ATOM 671 O O . PHE A 1 82 ? -7.499 -2.251 7.313 1.00 85.62 82 PHE A O 1
ATOM 678 N N . SER A 1 83 ? -5.939 -0.946 6.348 1.00 83.25 83 SER A N 1
ATOM 679 C CA . SER A 1 83 ? -5.261 -0.576 7.592 1.00 83.25 83 SER A CA 1
ATOM 680 C C . SER A 1 83 ? -6.197 0.190 8.531 1.00 83.25 83 SER A C 1
ATOM 682 O O . SER A 1 83 ? -6.334 -0.175 9.700 1.00 83.25 83 SER A O 1
ATOM 684 N N . ILE A 1 84 ? -6.937 1.178 8.013 1.00 82.62 84 ILE A N 1
ATOM 685 C CA . ILE A 1 84 ? -7.909 1.960 8.792 1.00 82.62 84 ILE A CA 1
ATOM 686 C C . ILE A 1 84 ? -9.018 1.056 9.343 1.00 82.62 84 ILE A C 1
ATOM 688 O O . ILE A 1 84 ? -9.295 1.069 10.545 1.00 82.62 84 ILE A O 1
ATOM 692 N N . VAL A 1 85 ? -9.643 0.241 8.487 1.00 82.12 85 VAL A N 1
ATOM 693 C CA . VAL A 1 85 ? -10.730 -0.666 8.894 1.00 82.12 85 VAL A CA 1
ATOM 694 C C . VAL A 1 85 ? -10.237 -1.680 9.926 1.00 82.12 85 VAL A C 1
ATOM 696 O O . VAL A 1 85 ? -10.897 -1.894 10.946 1.00 82.12 85 VAL A O 1
ATOM 699 N N . SER A 1 86 ? -9.060 -2.264 9.701 1.00 80.19 86 SER A N 1
ATOM 700 C CA . SER A 1 86 ? -8.455 -3.229 10.618 1.00 80.19 86 SER A CA 1
ATOM 701 C C . SER A 1 86 ? -8.095 -2.588 11.954 1.00 80.19 86 SER A C 1
ATOM 703 O O . SER A 1 86 ? -8.375 -3.178 12.991 1.00 80.19 86 SER A O 1
ATOM 705 N N . CYS A 1 87 ? -7.572 -1.359 11.964 1.00 78.12 87 CYS A N 1
ATOM 706 C CA . CYS A 1 87 ? -7.274 -0.609 13.185 1.00 78.12 87 CYS A CA 1
ATOM 707 C C . CYS A 1 87 ? -8.543 -0.328 14.012 1.00 78.12 87 CYS A C 1
ATOM 709 O O . CYS A 1 87 ? -8.578 -0.552 15.226 1.00 78.12 87 CYS A O 1
ATOM 711 N N . ILE A 1 88 ? -9.635 0.082 13.360 1.00 78.94 88 ILE A N 1
ATOM 712 C CA . ILE A 1 88 ? -10.922 0.314 14.032 1.00 78.94 88 ILE A CA 1
ATOM 713 C C . ILE A 1 88 ? -11.509 -1.003 14.564 1.00 78.94 88 ILE A C 1
ATOM 715 O O . ILE A 1 88 ? -12.042 -1.046 15.673 1.00 78.94 88 ILE A O 1
ATOM 719 N N . SER A 1 89 ? -11.423 -2.090 13.796 1.00 76.00 89 SER A N 1
ATOM 720 C CA . SER A 1 89 ? -11.918 -3.400 14.233 1.00 76.00 89 SER A CA 1
ATOM 721 C C . SER A 1 89 ? -11.095 -3.958 15.397 1.00 76.00 89 SER A C 1
ATOM 723 O O . SER A 1 89 ? -11.656 -4.475 16.363 1.00 76.00 89 SER A O 1
ATOM 725 N N . LEU A 1 90 ? -9.771 -3.822 15.329 1.00 76.44 90 LEU A N 1
ATOM 726 C CA . LEU A 1 90 ? -8.841 -4.291 16.348 1.00 76.44 90 LEU A CA 1
ATOM 727 C C . LEU A 1 90 ? -9.005 -3.504 17.650 1.00 76.44 90 LEU A C 1
ATOM 729 O O . LEU A 1 90 ? -9.113 -4.107 18.714 1.00 76.44 90 LEU A O 1
ATOM 733 N N . SER A 1 91 ? -9.118 -2.175 17.573 1.00 70.88 91 SER A N 1
ATOM 734 C CA . SER A 1 91 ? -9.359 -1.339 18.756 1.00 70.88 91 SER A CA 1
ATOM 735 C C . SER A 1 91 ? -10.672 -1.709 19.453 1.00 70.88 91 SER A C 1
ATOM 737 O O . SER A 1 91 ? -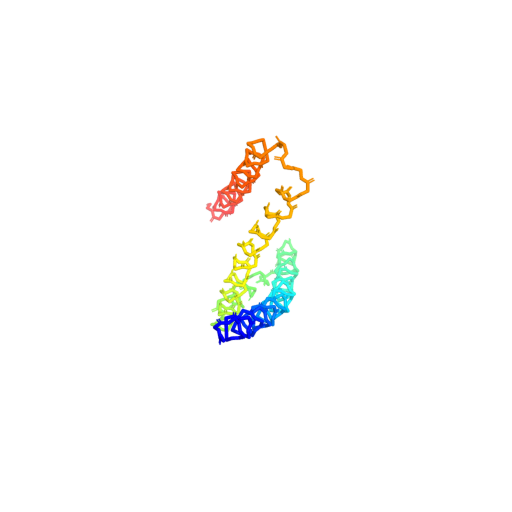10.683 -1.903 20.667 1.00 70.88 91 SER A O 1
ATOM 739 N N . LYS A 1 92 ? -11.763 -1.928 18.705 1.00 73.94 92 LYS A N 1
ATOM 740 C CA . LYS A 1 92 ? -13.039 -2.399 19.273 1.00 73.94 92 LYS A CA 1
ATOM 741 C C . LYS A 1 92 ? -12.929 -3.779 19.921 1.00 73.94 92 LYS A C 1
ATOM 743 O O . LYS A 1 92 ? -13.453 -3.972 21.017 1.00 73.94 92 LYS A O 1
ATOM 748 N N . ALA A 1 93 ? -12.254 -4.726 19.269 1.00 75.94 93 ALA A N 1
ATOM 749 C CA . ALA A 1 93 ? -12.067 -6.075 19.800 1.00 75.94 93 ALA A CA 1
ATOM 750 C C . ALA A 1 93 ? -11.254 -6.072 21.107 1.00 75.94 93 ALA A C 1
ATOM 752 O O . ALA A 1 93 ? -11.602 -6.776 22.053 1.00 75.94 93 ALA A O 1
ATOM 753 N N . ILE A 1 94 ? -10.210 -5.243 21.180 1.00 71.19 94 ILE A N 1
ATOM 754 C CA . ILE A 1 94 ? -9.353 -5.101 22.362 1.00 71.19 94 ILE A CA 1
ATOM 755 C C . ILE A 1 94 ? -10.118 -4.453 23.528 1.00 71.19 94 ILE A C 1
ATOM 757 O O . ILE A 1 94 ? -10.086 -4.978 24.645 1.00 71.19 94 ILE A O 1
ATOM 761 N N . ILE A 1 95 ? -10.865 -3.373 23.265 1.00 72.12 95 ILE A N 1
ATOM 762 C CA . ILE A 1 95 ? -11.668 -2.669 24.281 1.00 72.12 95 ILE A CA 1
ATOM 763 C C . ILE A 1 95 ? -12.756 -3.585 24.859 1.00 72.12 95 ILE A C 1
ATOM 765 O O . ILE A 1 95 ? -13.006 -3.557 26.064 1.00 72.12 95 ILE A O 1
ATOM 769 N N . ASN A 1 96 ? -13.390 -4.412 24.021 1.00 72.88 96 ASN A N 1
ATOM 770 C CA . ASN A 1 96 ? -14.429 -5.342 24.465 1.00 72.88 96 ASN A CA 1
ATOM 771 C C . ASN A 1 96 ? -13.869 -6.499 25.312 1.00 72.88 96 ASN A C 1
ATOM 773 O O . ASN A 1 96 ? -14.566 -7.024 26.175 1.00 72.88 96 ASN A O 1
ATOM 777 N N . ARG A 1 97 ? -12.612 -6.899 25.078 1.00 71.69 97 ARG A N 1
ATOM 778 C CA . ARG A 1 97 ? -11.980 -8.029 25.776 1.00 71.69 97 ARG A CA 1
ATOM 779 C C . ARG A 1 97 ? -11.450 -7.669 27.165 1.00 71.69 97 ARG A C 1
ATOM 781 O O . ARG A 1 97 ? -11.469 -8.524 28.042 1.00 71.69 97 ARG A O 1
ATOM 788 N N . TYR A 1 98 ? -11.001 -6.428 27.378 1.00 67.44 98 TYR A N 1
ATOM 789 C CA . TYR A 1 98 ? -10.469 -5.975 28.673 1.00 67.44 98 TYR A CA 1
ATOM 790 C C . TYR A 1 98 ? -10.970 -4.563 29.030 1.00 67.44 98 TYR A C 1
ATOM 792 O O . TYR A 1 98 ? -10.257 -3.574 28.838 1.00 67.44 98 TYR A O 1
ATOM 800 N N . PRO A 1 99 ? -12.190 -4.444 29.580 1.00 65.25 99 PRO A N 1
ATOM 801 C CA . PRO A 1 99 ? -12.837 -3.155 29.819 1.00 65.25 99 PRO A CA 1
ATOM 802 C C . PRO A 1 99 ? -12.201 -2.312 30.938 1.00 65.25 99 PRO A C 1
ATOM 804 O O . PRO A 1 99 ? -12.488 -1.116 31.007 1.00 65.25 99 PRO A O 1
ATOM 807 N N . SER A 1 100 ? -11.349 -2.887 31.798 1.00 66.25 100 SER A N 1
ATOM 808 C CA . SER A 1 100 ? -10.735 -2.182 32.937 1.00 66.25 100 SER A CA 1
ATOM 809 C C . SER A 1 100 ? -9.498 -1.348 32.575 1.00 66.25 100 SER A C 1
ATOM 811 O O . SER A 1 100 ? -9.143 -0.445 33.325 1.00 66.25 100 SER A O 1
ATOM 813 N N . PHE A 1 101 ? -8.856 -1.594 31.425 1.00 65.38 101 PHE A N 1
ATOM 814 C CA . PHE A 1 101 ? -7.572 -0.976 31.045 1.00 65.38 101 PHE A CA 1
ATOM 815 C C . PHE A 1 101 ? -7.669 -0.050 29.820 1.00 65.38 101 PHE A C 1
ATOM 817 O O . PHE A 1 101 ? -6.715 0.082 29.055 1.00 65.38 101 PHE A O 1
ATOM 824 N N . LYS A 1 102 ? -8.810 0.626 29.625 1.00 68.38 102 LYS A N 1
ATOM 825 C CA . LYS A 1 102 ? -9.066 1.471 28.438 1.00 68.38 102 LYS A CA 1
ATOM 826 C C . LYS A 1 102 ? -7.977 2.525 28.191 1.00 68.38 102 LYS A C 1
ATOM 828 O O . LYS A 1 102 ? -7.528 2.676 27.061 1.00 68.38 102 LYS A O 1
ATOM 833 N N . SER A 1 103 ? -7.525 3.213 29.244 1.00 70.31 103 SER A N 1
ATOM 834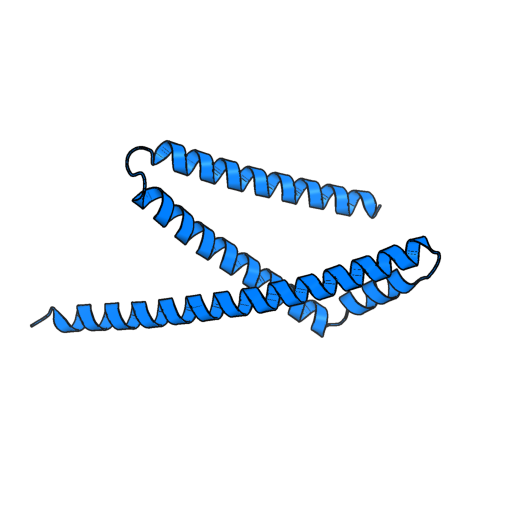 C CA . SER A 1 103 ? -6.468 4.239 29.163 1.00 70.31 103 SER A CA 1
ATOM 835 C C . SER A 1 103 ? -5.128 3.657 28.687 1.00 70.31 103 SER A C 1
ATOM 837 O O . SER A 1 103 ? -4.512 4.171 27.754 1.00 70.31 103 SER A O 1
ATOM 839 N N . LEU A 1 104 ? -4.724 2.519 29.257 1.00 72.00 104 LEU A N 1
ATOM 840 C CA . LEU A 1 104 ? -3.456 1.861 28.941 1.00 72.00 104 LEU A CA 1
ATOM 841 C C . LEU A 1 104 ? -3.456 1.261 27.524 1.00 72.00 104 LEU A C 1
ATOM 843 O O . LEU A 1 104 ? -2.454 1.338 26.821 1.00 72.00 104 LEU A O 1
ATOM 847 N N . GLN A 1 105 ? -4.592 0.736 27.060 1.00 69.00 105 GLN A N 1
ATOM 848 C CA . GLN A 1 105 ? -4.739 0.209 25.698 1.00 69.00 105 GLN A CA 1
ATOM 849 C C . GLN A 1 105 ? -4.665 1.292 24.623 1.00 69.00 105 GLN A C 1
ATOM 851 O O . GLN A 1 105 ? -4.019 1.092 23.596 1.00 69.00 105 GLN A O 1
ATOM 856 N N . ILE A 1 106 ? -5.314 2.436 24.857 1.00 74.19 106 ILE A N 1
ATOM 857 C CA . ILE A 1 106 ? -5.235 3.587 23.952 1.00 74.19 106 ILE A CA 1
ATOM 858 C C . ILE A 1 106 ? -3.788 4.092 23.904 1.00 74.19 106 ILE A C 1
ATOM 860 O O . ILE A 1 106 ? -3.276 4.342 22.816 1.00 74.19 106 ILE A O 1
ATOM 864 N N . GLY A 1 107 ? -3.104 4.139 25.054 1.00 76.75 107 GLY A N 1
ATOM 865 C CA . GLY A 1 107 ? -1.675 4.449 25.130 1.00 76.75 107 GLY A CA 1
ATOM 866 C C . GLY A 1 107 ? -0.817 3.515 24.272 1.00 76.75 107 GLY A C 1
ATOM 867 O O . GLY A 1 107 ? -0.058 3.989 23.432 1.00 76.75 107 GLY A O 1
ATOM 868 N N . ILE A 1 108 ? -0.984 2.194 24.406 1.00 80.12 108 ILE A N 1
ATOM 869 C CA . ILE A 1 108 ? -0.250 1.203 23.596 1.00 80.12 108 ILE A CA 1
ATOM 870 C C . ILE A 1 108 ? -0.543 1.369 22.100 1.00 80.12 108 ILE A C 1
ATOM 872 O O . ILE A 1 108 ? 0.375 1.303 21.287 1.00 80.12 108 ILE A O 1
ATOM 876 N N . LEU A 1 109 ? -1.802 1.604 21.719 1.00 77.62 109 LEU A N 1
ATOM 877 C CA . LEU A 1 109 ? -2.185 1.762 20.316 1.00 77.62 109 LEU A CA 1
ATOM 878 C C . LEU A 1 109 ? -1.586 3.037 19.704 1.00 77.62 109 LEU A C 1
ATOM 880 O O . LEU A 1 109 ? -1.103 3.000 18.574 1.00 77.62 109 LEU A O 1
ATOM 884 N N . ILE A 1 110 ? -1.546 4.137 20.460 1.00 80.38 110 ILE A N 1
ATOM 885 C CA . ILE A 1 110 ? -0.879 5.380 20.048 1.00 80.38 110 ILE A CA 1
ATOM 886 C C . ILE A 1 110 ? 0.628 5.155 19.900 1.00 80.38 110 ILE A C 1
ATOM 888 O O . ILE A 1 110 ? 1.198 5.531 18.877 1.00 80.38 110 ILE A O 1
ATOM 892 N N . ILE A 1 111 ? 1.269 4.502 20.874 1.00 84.44 111 ILE A N 1
ATOM 893 C CA . ILE A 1 111 ? 2.705 4.189 20.826 1.00 84.44 111 ILE A CA 1
ATOM 894 C C . ILE A 1 111 ? 3.026 3.322 19.602 1.00 84.44 111 ILE A C 1
ATOM 896 O O . ILE A 1 111 ? 3.986 3.605 18.889 1.00 84.44 111 ILE A O 1
ATOM 900 N N . LEU A 1 112 ? 2.203 2.312 19.310 1.00 83.94 112 LEU A N 1
ATOM 901 C CA . LEU A 1 112 ? 2.381 1.447 18.145 1.00 83.94 112 LEU A CA 1
ATOM 902 C C . LEU A 1 112 ? 2.258 2.228 16.827 1.00 83.94 112 LEU A C 1
ATOM 904 O O . LEU A 1 112 ? 3.076 2.046 15.929 1.00 83.94 112 LEU A O 1
ATOM 908 N N . MET A 1 113 ? 1.279 3.131 16.716 1.00 81.25 113 MET A N 1
ATOM 909 C CA . MET A 1 113 ? 1.107 3.981 15.530 1.00 81.25 113 MET A CA 1
ATOM 910 C C . MET A 1 113 ? 2.282 4.947 15.340 1.00 81.25 113 MET A C 1
ATOM 912 O O . MET A 1 113 ? 2.763 5.114 14.219 1.00 81.25 113 MET A O 1
ATOM 916 N N . LEU A 1 114 ? 2.788 5.537 16.429 1.00 82.94 114 LEU A N 1
ATOM 917 C CA . LEU A 1 114 ? 3.982 6.384 16.397 1.00 82.94 114 LEU A CA 1
ATOM 918 C C . LEU A 1 114 ? 5.222 5.587 15.982 1.00 82.94 114 LEU A C 1
ATOM 920 O O . LEU A 1 114 ? 5.994 6.064 15.154 1.00 82.94 114 LEU A O 1
ATOM 924 N N . ALA A 1 115 ? 5.395 4.364 16.492 1.00 85.88 115 ALA A N 1
ATOM 925 C CA . ALA A 1 115 ? 6.501 3.492 16.107 1.00 85.88 115 ALA A CA 1
ATOM 926 C C . ALA A 1 115 ? 6.465 3.153 14.607 1.00 85.88 115 ALA A C 1
ATOM 928 O O . ALA A 1 115 ? 7.481 3.282 13.926 1.00 85.88 115 ALA A O 1
ATOM 929 N N . ILE A 1 116 ? 5.293 2.804 14.065 1.00 85.69 116 ILE A N 1
ATOM 930 C CA . ILE A 1 116 ? 5.113 2.556 12.625 1.00 85.69 116 ILE A CA 1
ATOM 931 C C . ILE A 1 116 ? 5.443 3.817 11.812 1.00 85.69 116 ILE A C 1
ATOM 933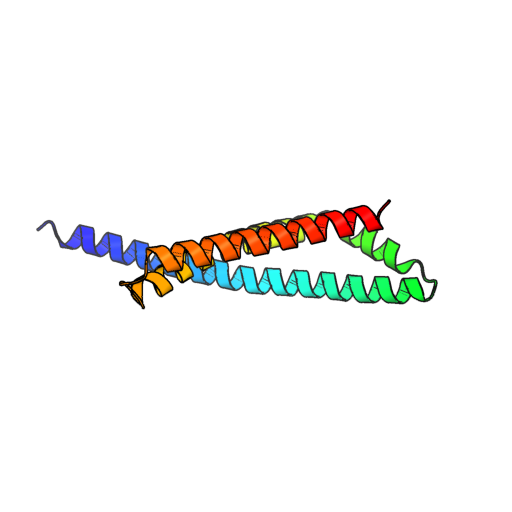 O O . ILE A 1 116 ? 6.153 3.734 10.809 1.00 85.69 116 ILE A O 1
ATOM 937 N N . GLY A 1 117 ? 4.988 4.992 12.260 1.00 84.56 117 GLY A N 1
ATOM 938 C CA . GLY A 1 117 ? 5.309 6.270 11.619 1.00 84.56 117 GLY A CA 1
ATOM 939 C C . GLY A 1 117 ? 6.809 6.581 11.622 1.00 84.56 117 GLY A C 1
ATOM 940 O O . GLY A 1 117 ? 7.358 6.998 10.603 1.00 84.56 117 GLY A O 1
ATOM 941 N N . MET A 1 118 ? 7.495 6.316 12.736 1.00 86.19 118 MET A N 1
ATOM 942 C CA . MET A 1 118 ? 8.946 6.487 12.861 1.00 86.19 118 MET A CA 1
ATOM 943 C C . MET A 1 118 ? 9.717 5.550 11.929 1.00 86.19 118 MET A C 1
ATOM 945 O O . MET A 1 118 ? 10.647 5.996 11.259 1.00 86.19 118 MET A O 1
ATOM 949 N N . ILE A 1 119 ? 9.301 4.285 11.827 1.00 89.50 119 ILE A N 1
ATOM 950 C CA . ILE A 1 119 ? 9.887 3.313 10.892 1.00 89.50 119 ILE A CA 1
ATOM 951 C C . ILE A 1 119 ? 9.673 3.770 9.447 1.00 89.50 119 ILE A C 1
ATOM 953 O O . ILE A 1 119 ? 10.619 3.782 8.663 1.00 89.50 119 ILE A O 1
ATOM 957 N N . SER A 1 120 ? 8.459 4.210 9.099 1.00 85.56 120 SER A N 1
ATOM 958 C CA . SER A 1 120 ? 8.159 4.728 7.760 1.00 85.56 120 SER A CA 1
ATOM 959 C C . SER A 1 120 ? 9.016 5.946 7.413 1.00 85.56 120 SER A C 1
ATOM 961 O O . SER A 1 120 ? 9.512 6.047 6.291 1.00 85.56 120 SER A O 1
ATOM 963 N N . ARG A 1 121 ? 9.215 6.866 8.365 1.00 85.69 121 ARG A N 1
ATOM 964 C CA . ARG A 1 121 ? 10.083 8.036 8.190 1.00 85.69 121 ARG A CA 1
ATOM 965 C C . ARG A 1 121 ? 11.537 7.618 7.989 1.00 85.69 121 ARG A C 1
ATOM 967 O O . AR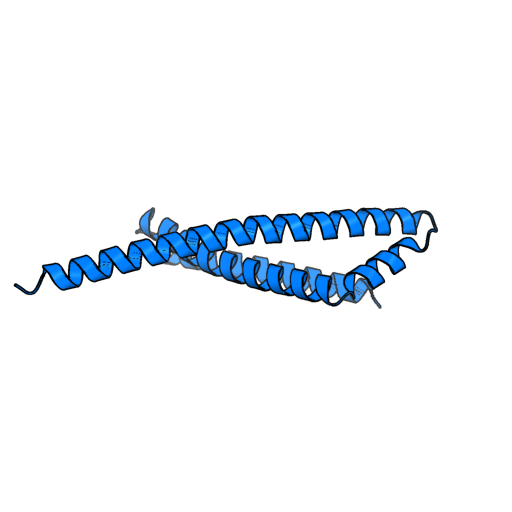G A 1 121 ? 12.190 8.140 7.091 1.00 85.69 121 ARG A O 1
ATOM 974 N N . GLN A 1 122 ? 12.037 6.687 8.798 1.00 86.56 122 GLN A N 1
ATOM 975 C CA . GLN A 1 122 ? 13.409 6.201 8.685 1.00 86.56 122 GLN A CA 1
ATOM 976 C C . GLN A 1 122 ? 13.654 5.526 7.332 1.00 86.56 122 GLN A C 1
ATOM 978 O O . GLN A 1 122 ? 14.651 5.822 6.681 1.00 86.56 122 GLN A O 1
ATOM 983 N N . LEU A 1 123 ? 12.716 4.693 6.875 1.00 86.00 123 LEU A N 1
ATOM 984 C CA . LEU A 1 123 ? 12.785 4.038 5.570 1.00 86.00 123 LEU A CA 1
ATOM 985 C C . LEU A 1 123 ? 12.832 5.060 4.427 1.00 86.00 123 LEU A C 1
ATOM 987 O O . LEU A 1 123 ? 13.630 4.914 3.507 1.00 86.00 123 LEU A O 1
ATOM 991 N N . PHE A 1 124 ? 12.015 6.114 4.502 1.00 86.12 124 PHE A N 1
ATOM 992 C CA . PHE A 1 124 ? 11.993 7.178 3.499 1.00 86.12 124 PHE A CA 1
ATOM 993 C C . PHE A 1 124 ? 13.313 7.956 3.442 1.00 86.12 124 PHE A C 1
ATOM 995 O O . PHE A 1 124 ? 13.836 8.204 2.359 1.00 86.12 124 PHE A O 1
ATOM 1002 N N . ILE A 1 125 ? 13.881 8.297 4.605 1.00 86.12 125 ILE A N 1
ATOM 1003 C CA . ILE A 1 125 ? 15.179 8.981 4.689 1.00 86.12 125 ILE A CA 1
ATOM 1004 C C . ILE A 1 125 ? 16.285 8.098 4.110 1.00 86.12 125 ILE A C 1
ATOM 1006 O O . ILE A 1 125 ? 17.077 8.575 3.304 1.00 86.12 125 ILE A O 1
ATOM 1010 N N . THR A 1 126 ? 16.330 6.816 4.481 1.00 84.56 126 THR A N 1
ATOM 1011 C CA . THR A 1 126 ? 17.324 5.878 3.947 1.00 84.56 126 THR A CA 1
ATOM 1012 C C . THR A 1 126 ? 17.162 5.701 2.437 1.00 84.56 126 THR A C 1
ATOM 1014 O O . THR A 1 126 ? 18.153 5.758 1.721 1.00 84.56 126 THR A O 1
ATOM 1017 N N . ALA A 1 127 ? 15.936 5.571 1.925 1.00 81.81 127 ALA A N 1
ATOM 1018 C CA . ALA A 1 127 ? 15.691 5.442 0.489 1.00 81.81 127 ALA A CA 1
ATOM 1019 C C . ALA A 1 127 ? 16.148 6.676 -0.310 1.00 81.81 127 ALA A C 1
ATOM 1021 O O . ALA A 1 127 ? 16.732 6.524 -1.378 1.00 81.81 127 ALA A O 1
ATOM 1022 N N . LEU A 1 128 ? 15.921 7.890 0.207 1.00 79.81 128 LEU A N 1
ATOM 1023 C CA . LEU A 1 128 ? 16.406 9.118 -0.431 1.00 79.81 128 LEU A CA 1
ATOM 1024 C C . LEU A 1 128 ? 17.923 9.287 -0.304 1.00 79.81 128 LEU A C 1
ATOM 1026 O O . LEU A 1 128 ? 18.561 9.725 -1.253 1.00 79.81 128 LEU A O 1
ATOM 1030 N N . GLY A 1 129 ? 18.498 8.927 0.846 1.00 72.56 129 GLY A N 1
ATOM 1031 C CA . GLY A 1 129 ? 19.939 9.006 1.093 1.00 72.56 129 GLY A CA 1
ATOM 1032 C C . GLY A 1 129 ? 20.771 8.022 0.267 1.00 72.56 129 GLY A C 1
ATOM 1033 O O . GLY A 1 129 ? 21.946 8.276 0.057 1.00 72.56 129 GLY A O 1
ATOM 1034 N N . TYR A 1 130 ? 20.174 6.930 -0.219 1.00 59.03 130 TYR A N 1
ATOM 1035 C CA . TYR A 1 130 ? 20.800 6.014 -1.182 1.00 59.03 130 TYR A CA 1
ATOM 1036 C C . TYR A 1 130 ? 20.673 6.479 -2.645 1.00 59.03 130 TYR A C 1
ATOM 1038 O O . TYR A 1 130 ? 21.321 5.904 -3.516 1.00 59.03 130 TYR A O 1
ATOM 1046 N N . LEU A 1 131 ? 19.818 7.469 -2.932 1.00 54.34 131 LEU A N 1
ATOM 1047 C CA . LEU A 1 131 ? 19.577 7.983 -4.287 1.00 54.34 131 LEU A CA 1
ATOM 1048 C C . LEU A 1 131 ? 20.401 9.238 -4.638 1.00 54.34 131 LEU A C 1
ATOM 1050 O O . LEU A 1 131 ? 20.353 9.659 -5.794 1.00 54.34 131 LEU A O 1
ATOM 1054 N N . GLY A 1 132 ? 21.085 9.850 -3.665 1.00 42.88 132 GLY A N 1
ATOM 1055 C CA . GLY A 1 132 ? 21.945 11.031 -3.837 1.00 42.88 132 GLY A CA 1
ATOM 1056 C C . GLY A 1 132 ? 23.416 10.687 -3.690 1.00 42.88 132 GLY A C 1
ATOM 1057 O O . GLY A 1 132 ? 24.219 11.335 -4.394 1.00 42.88 132 GLY A O 1
#